Protein AF-A0A6A3J3X8-F1 (afdb_monomer)

Secondary structure (DSSP, 8-state):
------------------TTSS----------TT----TT-SPPPP---SS-EEPPTTPPPPTTEEEEEE-TTT--EEEEE--

Organism: NCBI:txid129364

pLDDT: mean 70.91, std 17.85, range [39.03, 93.56]

Sequence (83 aa):
MALVISANTQEEVNEACDASNGQGCRHLIERDEGQYESYNDFPPEFVPTNDWQDILPNQAVPPVCTYIRVNLATGKKEAKLLQ

Foldseek 3Di:
DDDDDDDDDDDDDPPDPPPPPPDPPPPPPPPPPPDPCPPVNQDEADDAAQDKDFADVNHHDDPQFPDWDQDPVVRTIITHGDD

Mean predicted aligned error: 17.75 Å

Solvent-accessible surface area (backbone atoms only — not comparable to full-atom values): 5938 Å² total; per-residue (Å²): 139,89,84,88,84,82,91,85,80,93,82,88,79,85,88,67,87,74,84,84,70,91,70,71,88,72,80,74,76,80,73,73,95,74,73,82,73,52,94,79,68,62,50,69,72,53,80,68,39,83,55,82,40,79,56,58,83,85,37,51,73,52,86,71,46,71,43,76,49,66,42,84,91,76,70,43,41,29,35,18,36,70,131

Structure (mmCIF, N/CA/C/O backbone):
data_AF-A0A6A3J3X8-F1
#
_entry.id   AF-A0A6A3J3X8-F1
#
loop_
_atom_site.group_PDB
_atom_site.id
_atom_site.type_symbol
_atom_site.label_atom_id
_atom_site.label_alt_id
_atom_site.label_comp_id
_atom_site.label_asym_id
_atom_site.label_entity_id
_atom_site.label_seq_id
_atom_site.pdbx_PDB_ins_code
_atom_site.Cartn_x
_atom_site.Cartn_y
_atom_site.Cartn_z
_atom_site.occupancy
_atom_site.B_iso_or_equiv
_atom_site.auth_seq_id
_atom_site.auth_comp_id
_atom_site.auth_asym_id
_atom_site.auth_atom_id
_atom_site.pdbx_PDB_model_num
ATOM 1 N N . MET A 1 1 ? 47.329 -31.429 41.288 1.00 42.62 1 MET A N 1
ATOM 2 C CA . MET A 1 1 ? 46.192 -32.373 41.267 1.00 42.62 1 MET A CA 1
ATOM 3 C C . MET A 1 1 ? 45.425 -32.081 39.994 1.00 42.62 1 MET A C 1
ATOM 5 O O . MET A 1 1 ? 45.044 -30.936 39.799 1.00 42.62 1 MET A O 1
ATOM 9 N N . ALA A 1 2 ? 45.352 -33.048 39.082 1.00 39.03 2 ALA A N 1
ATOM 10 C CA . ALA A 1 2 ? 44.695 -32.892 37.789 1.00 39.03 2 ALA A CA 1
ATOM 11 C C . ALA A 1 2 ? 43.209 -33.246 37.916 1.00 39.03 2 ALA A C 1
ATOM 13 O O . ALA A 1 2 ? 42.879 -34.228 38.578 1.00 39.03 2 ALA A O 1
ATOM 14 N N . LEU A 1 3 ? 42.341 -32.480 37.258 1.00 50.94 3 LEU A N 1
ATOM 15 C CA . LEU A 1 3 ? 40.972 -32.889 36.964 1.00 50.94 3 LEU A CA 1
ATOM 16 C C . LEU A 1 3 ? 40.808 -32.893 35.448 1.00 50.94 3 LEU A C 1
ATOM 18 O O . LEU A 1 3 ? 40.902 -31.866 34.782 1.00 50.9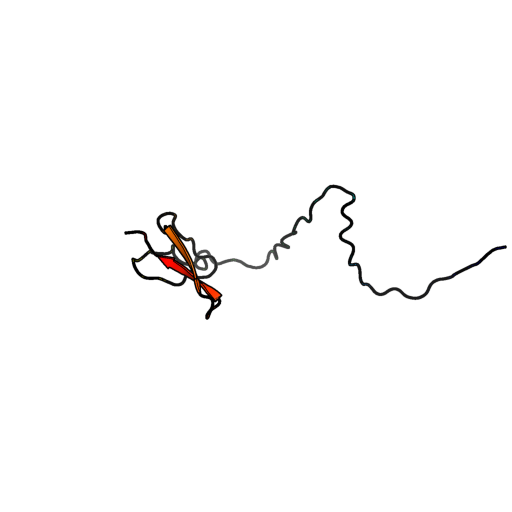4 3 LEU A O 1
ATOM 22 N N . VAL A 1 4 ? 40.644 -34.106 34.938 1.00 47.78 4 VAL A N 1
ATOM 23 C CA . VAL A 1 4 ? 40.321 -34.447 33.559 1.00 47.78 4 VAL A CA 1
ATOM 24 C C . VAL A 1 4 ? 38.803 -34.347 33.443 1.00 47.78 4 VAL A C 1
ATOM 26 O O . VAL A 1 4 ? 38.107 -34.992 34.224 1.00 47.78 4 VAL A O 1
ATOM 29 N N . ILE A 1 5 ? 38.279 -33.572 32.495 1.00 53.56 5 ILE A N 1
ATOM 30 C CA . ILE A 1 5 ? 36.879 -33.708 32.077 1.00 53.56 5 ILE A CA 1
ATOM 31 C C . ILE A 1 5 ? 36.883 -33.865 30.561 1.00 53.56 5 ILE A C 1
ATOM 33 O O . ILE A 1 5 ? 37.163 -32.932 29.812 1.00 53.56 5 ILE A O 1
ATOM 37 N N . SER A 1 6 ? 36.663 -35.108 30.145 1.00 49.62 6 SER A N 1
ATOM 38 C CA . SER A 1 6 ? 36.503 -35.544 28.763 1.00 49.62 6 SER A CA 1
ATOM 39 C C . SER A 1 6 ? 35.051 -35.360 28.308 1.00 49.62 6 SER A C 1
ATOM 41 O O . SER A 1 6 ? 34.126 -35.399 29.116 1.00 49.62 6 SER A O 1
ATOM 43 N N . ALA A 1 7 ? 34.892 -35.139 27.005 1.00 49.88 7 ALA A N 1
ATOM 44 C CA . ALA A 1 7 ? 33.686 -34.710 26.304 1.00 49.88 7 ALA A CA 1
ATOM 45 C C . ALA A 1 7 ? 32.511 -35.710 26.283 1.00 49.88 7 ALA A C 1
ATOM 47 O O . ALA A 1 7 ? 32.729 -36.914 26.183 1.00 49.88 7 ALA A O 1
ATOM 48 N N . ASN A 1 8 ? 31.283 -35.171 26.279 1.00 44.88 8 ASN A N 1
ATOM 49 C CA . ASN A 1 8 ? 30.072 -35.644 25.574 1.00 44.88 8 ASN A CA 1
ATOM 50 C C . ASN A 1 8 ? 28.966 -34.604 25.878 1.00 44.88 8 ASN A C 1
ATOM 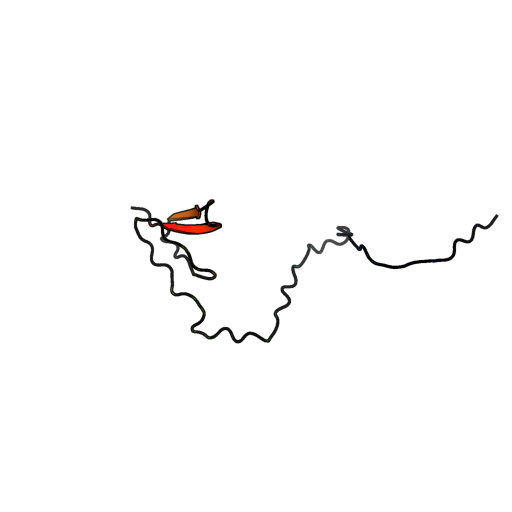52 O O . ASN A 1 8 ? 28.729 -34.331 27.048 1.00 44.88 8 ASN A O 1
ATOM 56 N N . THR A 1 9 ? 28.276 -33.915 24.971 1.00 44.69 9 THR A N 1
ATOM 57 C CA . THR A 1 9 ? 27.753 -34.272 23.647 1.00 44.69 9 THR A CA 1
ATOM 58 C C . THR A 1 9 ? 27.469 -32.946 22.919 1.00 44.69 9 THR A C 1
ATOM 60 O O . THR A 1 9 ?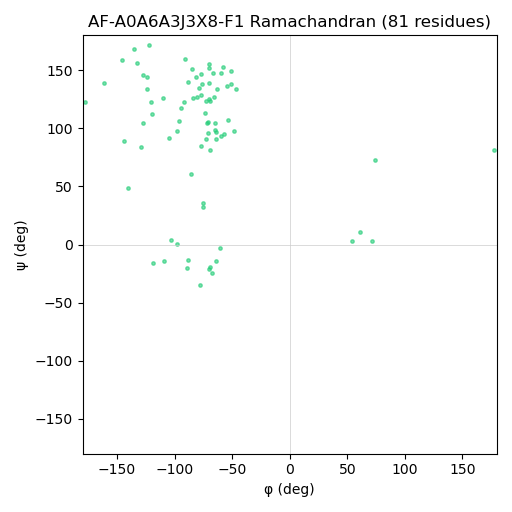 27.003 -31.996 23.548 1.00 44.69 9 THR A O 1
ATOM 63 N N . GLN A 1 10 ? 27.791 -32.854 21.629 1.00 49.03 10 GLN A N 1
ATOM 64 C CA . GLN A 1 10 ? 27.382 -31.743 20.763 1.00 49.03 10 GLN A CA 1
ATOM 65 C C . GLN A 1 10 ? 25.904 -31.902 20.385 1.00 49.03 10 GLN A C 1
ATOM 67 O O . GLN A 1 10 ? 25.511 -33.019 20.084 1.00 49.03 10 GLN A O 1
ATOM 72 N N . GLU A 1 11 ? 25.146 -30.804 20.387 1.00 48.78 11 GLU A N 1
ATOM 73 C CA . GLU A 1 11 ? 24.047 -30.445 19.458 1.00 48.78 11 GLU A CA 1
ATOM 74 C C . GLU A 1 11 ? 23.485 -29.096 19.958 1.00 48.78 11 GLU A C 1
ATOM 76 O O . GLU A 1 11 ? 22.772 -29.016 20.951 1.00 48.78 11 GLU A O 1
ATOM 81 N N . GLU A 1 12 ? 24.156 -28.001 19.596 1.00 51.22 12 GLU A N 1
ATOM 82 C CA . GLU A 1 12 ? 23.690 -27.041 18.577 1.00 51.22 12 GLU A CA 1
ATOM 83 C C . GLU A 1 12 ? 22.532 -26.149 19.062 1.00 51.22 12 GLU A C 1
ATOM 85 O O . GLU A 1 12 ? 21.389 -26.258 18.638 1.00 51.22 12 GLU A O 1
ATOM 90 N N . VAL A 1 13 ? 22.869 -25.204 19.944 1.00 49.22 13 VAL A N 1
ATOM 91 C CA . VAL A 1 13 ? 22.160 -23.922 20.056 1.00 49.22 13 VAL A CA 1
ATOM 92 C C . VAL A 1 13 ? 23.236 -22.844 20.015 1.00 49.22 13 VAL A C 1
ATOM 94 O O . VAL A 1 13 ? 23.772 -22.420 21.036 1.00 49.22 13 VAL A O 1
ATOM 97 N N . ASN A 1 14 ? 23.649 -22.467 18.810 1.00 47.53 14 ASN A N 1
ATOM 98 C CA . ASN A 1 14 ? 24.567 -21.356 18.574 1.00 47.53 14 ASN A CA 1
ATOM 99 C C . ASN A 1 14 ? 23.785 -20.036 18.483 1.00 47.53 14 ASN A C 1
ATOM 101 O O . ASN A 1 14 ? 23.848 -19.313 17.494 1.00 47.53 14 ASN A O 1
ATOM 105 N N . GLU A 1 15 ? 23.092 -19.683 19.567 1.00 57.59 15 GLU A N 1
ATOM 106 C CA . GLU A 1 15 ? 22.738 -18.291 19.844 1.00 57.59 15 GLU A CA 1
ATOM 107 C C . GLU A 1 15 ? 23.980 -17.567 20.375 1.00 57.59 15 GLU A C 1
ATOM 109 O O . GLU A 1 15 ? 24.211 -17.461 21.578 1.00 57.59 15 GLU A O 1
ATOM 114 N N . ALA A 1 16 ? 24.813 -17.078 19.462 1.00 50.81 16 ALA A N 1
ATOM 115 C CA . ALA A 1 16 ? 25.875 -16.140 19.795 1.00 50.81 16 ALA A CA 1
ATOM 116 C C . ALA A 1 16 ? 26.044 -15.143 18.648 1.00 50.81 16 ALA A C 1
ATOM 118 O O . ALA A 1 16 ? 26.837 -15.336 17.728 1.00 50.81 16 ALA A O 1
ATOM 119 N N . CYS A 1 17 ? 25.289 -14.046 18.706 1.00 55.12 17 CYS A N 1
ATOM 120 C CA . CYS A 1 17 ? 25.656 -12.826 18.002 1.00 55.12 17 CYS A CA 1
ATOM 121 C C . CYS A 1 17 ? 26.900 -12.235 18.686 1.00 55.12 17 CYS A C 1
ATOM 123 O O . CYS A 1 17 ? 26.817 -11.357 19.543 1.00 55.12 17 CYS A O 1
ATOM 125 N N . ASP A 1 18 ? 28.071 -12.768 18.343 1.00 52.84 18 ASP A N 1
ATOM 126 C CA . ASP A 1 18 ? 29.346 -12.303 18.878 1.00 52.84 18 ASP A CA 1
ATOM 127 C C . ASP A 1 18 ? 29.691 -10.937 18.256 1.00 52.84 18 ASP A C 1
ATOM 129 O O . ASP A 1 18 ? 30.271 -10.820 17.176 1.00 52.84 18 ASP A O 1
ATOM 133 N N . ALA A 1 19 ? 29.255 -9.866 18.920 1.00 58.28 19 ALA A N 1
ATOM 134 C CA . ALA A 1 19 ? 29.429 -8.478 18.496 1.00 58.28 19 ALA A CA 1
ATOM 135 C C . ALA A 1 19 ? 30.865 -7.951 18.716 1.00 58.28 19 ALA A C 1
ATOM 137 O O . ALA A 1 19 ? 31.055 -6.768 18.998 1.00 58.28 19 ALA A O 1
ATOM 138 N N . SER A 1 20 ? 31.884 -8.806 18.599 1.00 60.31 20 SER A N 1
ATOM 139 C CA . SER A 1 20 ? 33.274 -8.458 18.925 1.0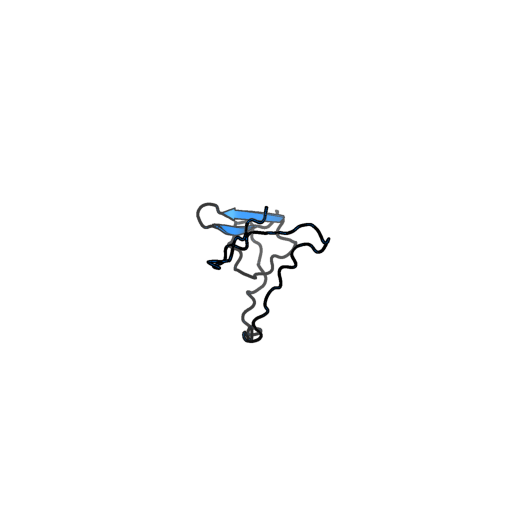0 60.31 20 SER A CA 1
ATOM 140 C C . SER A 1 20 ? 34.169 -8.200 17.708 1.00 60.31 20 SER A C 1
ATOM 142 O O . SER A 1 20 ? 35.357 -7.929 17.861 1.00 60.31 20 SER A O 1
ATOM 144 N N . ASN A 1 21 ? 33.634 -8.219 16.481 1.00 55.97 21 ASN A N 1
ATOM 145 C CA . ASN A 1 21 ? 34.451 -7.907 15.305 1.00 55.97 21 ASN A CA 1
ATOM 146 C C . ASN A 1 21 ? 33.738 -7.072 14.238 1.00 55.97 21 ASN A C 1
ATOM 148 O O . ASN A 1 21 ? 33.767 -7.438 13.072 1.00 55.97 21 ASN A O 1
ATOM 152 N N . GLY A 1 22 ? 33.083 -5.969 14.629 1.00 56.69 22 GLY A N 1
ATOM 153 C CA . GLY A 1 22 ? 32.766 -4.808 13.768 1.00 56.69 22 GLY A CA 1
ATOM 154 C C . GLY A 1 22 ? 32.014 -5.038 12.443 1.00 56.69 22 GLY A C 1
ATOM 155 O O . GLY A 1 22 ? 31.783 -4.089 11.698 1.00 56.69 22 GLY A O 1
ATOM 156 N N . GLN A 1 23 ? 31.620 -6.264 12.126 1.00 59.38 23 GLN A N 1
ATOM 157 C CA . GLN A 1 23 ? 30.916 -6.649 10.920 1.00 59.38 23 GLN A CA 1
ATOM 158 C C . GLN A 1 23 ? 29.479 -6.891 11.348 1.00 59.38 23 GLN A C 1
ATOM 160 O O . GLN A 1 23 ? 29.123 -7.965 11.822 1.00 59.38 23 GLN A O 1
ATOM 165 N N . GLY A 1 24 ? 28.668 -5.834 11.256 1.00 57.94 24 GLY A N 1
ATOM 166 C CA . GLY A 1 24 ? 27.230 -5.936 11.475 1.00 57.94 24 GLY A CA 1
ATOM 167 C C . GLY A 1 24 ? 26.644 -7.067 10.633 1.00 57.94 24 GLY A C 1
ATOM 168 O O . GLY A 1 24 ? 27.165 -7.360 9.555 1.00 57.94 24 GLY A O 1
ATOM 169 N N . CYS A 1 25 ? 25.584 -7.701 11.138 1.00 63.16 25 CYS A N 1
ATOM 170 C CA . CYS A 1 25 ? 24.883 -8.792 10.473 1.00 63.16 25 CYS A CA 1
ATOM 171 C C . CYS A 1 25 ? 24.576 -8.409 9.018 1.00 63.16 25 CYS A C 1
ATOM 173 O O . CYS A 1 25 ? 23.611 -7.695 8.736 1.00 63.16 25 CYS A O 1
ATOM 175 N N . ARG A 1 26 ? 25.413 -8.860 8.078 1.00 63.41 26 ARG A N 1
ATOM 176 C CA . ARG A 1 26 ? 25.078 -8.815 6.661 1.00 63.41 26 ARG A CA 1
ATOM 177 C C . ARG A 1 26 ? 24.017 -9.880 6.501 1.00 63.41 26 ARG A C 1
ATOM 179 O O . ARG A 1 26 ? 24.329 -11.064 6.543 1.00 63.41 26 ARG A O 1
ATOM 186 N N . HIS A 1 27 ? 22.769 -9.450 6.370 1.00 56.38 27 HIS A N 1
ATOM 187 C CA . HIS A 1 27 ? 21.719 -10.300 5.841 1.00 56.38 27 HIS A CA 1
ATOM 188 C C . HIS A 1 27 ? 22.178 -1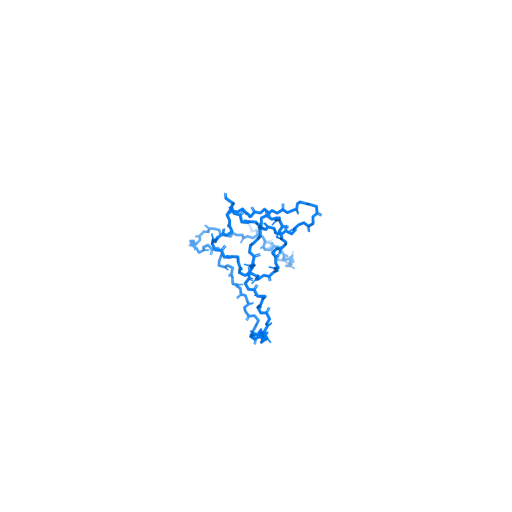0.683 4.429 1.00 56.38 27 HIS A C 1
ATOM 190 O O . HIS A 1 27 ? 22.052 -9.898 3.487 1.00 56.38 27 HIS A O 1
ATOM 196 N N . LEU A 1 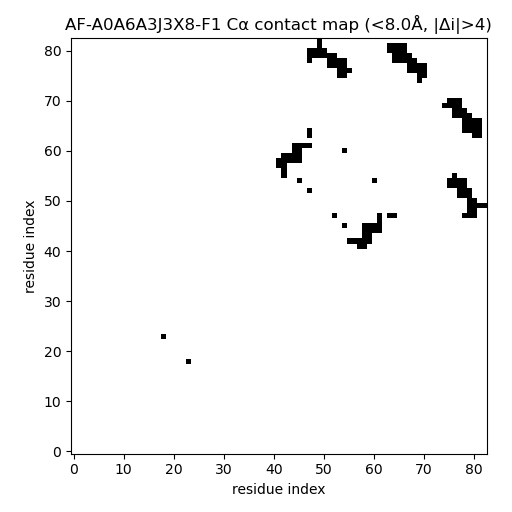28 ? 22.856 -11.825 4.309 1.00 51.88 28 LEU A N 1
ATOM 197 C CA . LEU A 1 28 ? 23.090 -12.458 3.028 1.00 51.88 28 LEU A CA 1
ATOM 198 C C . LEU A 1 28 ? 21.694 -12.841 2.557 1.00 51.88 28 LEU A C 1
ATOM 200 O O . LEU A 1 28 ? 21.113 -13.805 3.039 1.00 51.88 28 LEU A O 1
ATOM 204 N N . ILE A 1 29 ? 21.114 -12.016 1.687 1.00 61.38 29 ILE A N 1
ATOM 205 C CA . ILE A 1 29 ? 20.011 -12.474 0.857 1.00 61.38 29 ILE A CA 1
ATOM 206 C C . ILE A 1 29 ? 20.655 -13.559 -0.002 1.00 61.38 29 ILE A C 1
ATOM 208 O O . ILE A 1 29 ? 21.367 -13.240 -0.956 1.00 61.38 29 ILE A O 1
ATOM 212 N N . GLU A 1 30 ? 20.504 -14.820 0.401 1.00 56.97 30 GLU A N 1
ATOM 213 C CA . GLU A 1 30 ? 20.745 -15.964 -0.469 1.00 56.97 30 GLU A CA 1
ATOM 214 C C . GLU A 1 30 ? 19.819 -15.764 -1.669 1.00 56.97 30 GLU A C 1
ATOM 216 O O . GLU A 1 30 ? 18.615 -16.004 -1.616 1.00 56.97 30 GLU A O 1
ATOM 221 N N . ARG A 1 31 ? 20.363 -15.165 -2.732 1.00 56.22 31 ARG A N 1
ATOM 222 C CA . ARG A 1 31 ? 19.693 -15.092 -4.021 1.00 56.22 31 ARG A CA 1
ATOM 223 C C . ARG A 1 31 ? 19.715 -16.504 -4.569 1.00 56.22 31 ARG A C 1
ATOM 225 O O . ARG A 1 31 ? 20.713 -16.920 -5.144 1.00 56.22 31 ARG A O 1
ATOM 232 N N . ASP A 1 32 ? 18.625 -17.222 -4.343 1.00 57.12 32 ASP A N 1
ATOM 233 C CA . ASP A 1 32 ? 18.285 -18.404 -5.116 1.00 57.12 32 ASP A CA 1
ATOM 234 C C . ASP A 1 32 ? 18.300 -17.994 -6.600 1.00 57.12 32 ASP A C 1
ATOM 236 O O . ASP A 1 32 ? 17.476 -17.200 -7.061 1.00 57.12 32 ASP A O 1
ATOM 240 N N . GLU A 1 33 ? 19.325 -18.433 -7.332 1.00 59.19 33 GLU A N 1
ATOM 241 C CA . GLU A 1 33 ? 19.556 -18.119 -8.749 1.00 59.19 33 GLU A CA 1
ATOM 242 C C . GLU A 1 33 ? 18.598 -18.906 -9.671 1.00 59.19 33 GLU A C 1
ATOM 244 O O . GLU A 1 33 ? 18.978 -19.335 -10.761 1.00 59.19 33 GLU A O 1
ATOM 249 N N . GLY A 1 34 ? 17.356 -19.130 -9.228 1.00 51.25 34 GLY A N 1
ATOM 250 C CA . GLY A 1 34 ? 16.373 -19.982 -9.895 1.00 51.25 34 GLY A CA 1
ATOM 251 C C . GLY A 1 34 ? 15.082 -19.298 -10.350 1.00 51.25 34 GLY A C 1
ATOM 252 O O . GLY A 1 34 ? 14.378 -19.862 -11.190 1.00 51.25 34 GLY A O 1
ATOM 253 N N . GLN A 1 35 ? 14.748 -18.095 -9.872 1.00 49.19 35 GLN A N 1
ATOM 254 C CA . GLN A 1 35 ? 13.475 -17.461 -10.232 1.00 49.19 35 GLN A CA 1
ATOM 255 C C . GLN A 1 35 ? 13.661 -16.449 -11.365 1.00 49.19 35 GLN A C 1
ATOM 257 O O . GLN A 1 35 ? 14.060 -15.302 -11.158 1.00 49.19 35 GLN A O 1
ATOM 262 N N . TYR A 1 36 ? 13.366 -16.882 -12.594 1.00 49.53 36 TYR A N 1
ATOM 263 C CA . TYR A 1 36 ? 13.081 -15.957 -13.685 1.00 49.53 36 TYR A CA 1
ATOM 264 C C . TYR A 1 36 ? 11.797 -15.198 -13.303 1.00 49.53 36 TYR A C 1
ATOM 266 O O . TYR A 1 36 ? 10.681 -15.650 -13.531 1.00 49.53 36 TYR A O 1
ATOM 274 N N . GLU A 1 37 ? 11.930 -14.056 -12.638 1.00 58.22 37 GLU A N 1
ATOM 275 C CA . GLU A 1 37 ? 10.806 -13.136 -12.481 1.00 58.22 37 GLU A CA 1
ATOM 276 C C . GLU A 1 37 ? 10.478 -12.660 -13.900 1.00 58.22 37 GLU A C 1
ATOM 278 O O . GLU A 1 37 ? 11.250 -11.932 -14.535 1.00 58.22 37 GLU A O 1
ATOM 283 N N . SER A 1 38 ? 9.386 -13.183 -14.461 1.00 63.97 38 SER A N 1
ATOM 284 C CA . SER A 1 38 ? 8.848 -12.744 -15.743 1.00 63.97 38 SER A CA 1
ATOM 285 C C . SER A 1 38 ? 8.806 -11.216 -15.730 1.00 63.97 38 SER A C 1
ATOM 287 O O . SER A 1 38 ? 8.331 -10.623 -14.771 1.00 63.97 38 SER A O 1
ATOM 289 N N . TYR A 1 39 ? 9.255 -10.534 -16.785 1.00 56.50 39 TYR A N 1
ATOM 290 C CA . TYR A 1 39 ? 9.139 -9.065 -16.872 1.00 56.50 39 TYR A CA 1
ATOM 291 C C . TYR A 1 39 ? 7.667 -8.574 -16.824 1.00 56.50 39 TYR A C 1
ATOM 293 O O . TYR A 1 39 ? 7.420 -7.372 -16.822 1.00 56.50 39 TYR A O 1
ATOM 301 N N . ASN A 1 40 ? 6.700 -9.505 -16.782 1.00 58.38 40 ASN A N 1
ATOM 302 C CA . ASN A 1 40 ? 5.274 -9.285 -16.536 1.00 58.38 40 ASN A CA 1
ATOM 303 C C . ASN A 1 40 ? 4.833 -9.531 -15.073 1.00 58.38 40 ASN A C 1
ATOM 305 O O . ASN A 1 40 ? 3.645 -9.408 -14.796 1.00 58.38 40 ASN A O 1
ATOM 309 N N . ASP A 1 41 ? 5.732 -9.911 -14.160 1.00 66.81 41 ASP A N 1
ATOM 310 C CA . ASP A 1 41 ? 5.408 -10.231 -12.756 1.00 66.81 41 ASP A CA 1
ATOM 311 C C . ASP A 1 41 ? 5.445 -8.996 -11.842 1.00 66.81 41 ASP A C 1
ATOM 313 O O . ASP A 1 41 ? 4.921 -9.004 -10.729 1.00 66.81 41 ASP A O 1
ATOM 317 N N . PHE A 1 42 ? 6.013 -7.884 -12.322 1.00 68.06 42 PHE A N 1
ATOM 318 C CA . PHE A 1 42 ? 5.948 -6.623 -11.595 1.00 68.06 42 PHE A CA 1
ATOM 319 C C . PHE A 1 42 ? 4.527 -6.058 -11.676 1.00 68.06 42 PHE A C 1
ATOM 321 O O . PHE A 1 42 ? 4.023 -5.836 -12.784 1.00 68.06 42 PHE A O 1
ATOM 328 N N . PRO A 1 43 ? 3.874 -5.786 -10.529 1.00 80.50 43 PRO A N 1
ATOM 329 C CA . PRO A 1 43 ? 2.567 -5.164 -10.548 1.00 80.50 43 PRO A CA 1
ATOM 330 C C . PRO A 1 43 ? 2.654 -3.801 -11.242 1.00 80.50 43 PRO A C 1
ATOM 332 O O . PRO A 1 43 ? 3.675 -3.112 -11.123 1.00 80.50 43 PRO A O 1
ATOM 335 N N . PRO A 1 44 ? 1.583 -3.380 -11.934 1.00 85.06 44 PRO A N 1
ATOM 336 C CA . PRO A 1 44 ? 1.535 -2.059 -12.539 1.00 85.06 44 PRO A CA 1
ATOM 337 C C . PRO A 1 44 ? 1.735 -0.982 -11.473 1.00 85.06 44 PRO A C 1
ATOM 339 O O . PRO A 1 44 ? 1.387 -1.175 -10.306 1.00 85.06 44 PRO A O 1
ATOM 342 N N . GLU A 1 45 ? 2.258 0.171 -11.879 1.00 86.00 45 GLU A N 1
ATOM 343 C CA . GLU A 1 45 ? 2.404 1.319 -10.985 1.00 86.00 45 GLU A CA 1
ATOM 344 C C . GLU A 1 45 ? 1.079 1.634 -10.275 1.00 86.00 45 GLU A C 1
ATOM 346 O O . GLU A 1 45 ? -0.007 1.550 -10.857 1.00 86.00 45 GLU A O 1
ATOM 351 N N . PHE A 1 46 ? 1.160 1.950 -8.985 1.00 88.62 46 PHE A N 1
ATOM 352 C CA . PHE A 1 46 ? -0.015 2.281 -8.194 1.00 88.62 46 PHE A CA 1
ATOM 353 C C . PHE A 1 46 ? -0.649 3.585 -8.687 1.00 88.62 46 PHE A C 1
ATOM 355 O O . PHE A 1 46 ? 0.022 4.612 -8.756 1.00 88.62 46 PHE A O 1
ATOM 362 N N . VAL A 1 47 ? -1.951 3.564 -8.989 1.00 89.69 47 VAL A N 1
ATOM 363 C CA . VAL A 1 47 ? -2.709 4.749 -9.417 1.00 89.69 47 VAL A CA 1
ATOM 364 C C . VAL A 1 47 ? -3.423 5.348 -8.200 1.00 89.69 47 VAL A C 1
ATOM 366 O O . VAL A 1 47 ? -4.410 4.774 -7.734 1.00 89.69 47 VAL A O 1
ATOM 369 N N . PRO A 1 48 ? -2.966 6.494 -7.665 1.00 85.62 48 PRO A N 1
ATOM 370 C CA . PRO A 1 48 ? -3.554 7.082 -6.470 1.00 85.62 48 PRO A CA 1
ATOM 371 C C . PRO A 1 48 ? -4.952 7.645 -6.740 1.00 85.62 48 PRO A C 1
ATOM 373 O O . PRO A 1 48 ? -5.180 8.332 -7.734 1.00 85.62 48 PRO A O 1
ATOM 376 N N . THR A 1 49 ? -5.871 7.431 -5.800 1.00 89.50 49 THR A N 1
ATOM 377 C CA . THR A 1 49 ? -7.214 8.039 -5.786 1.00 89.50 49 THR A CA 1
ATOM 378 C C . THR A 1 49 ? -7.439 8.826 -4.502 1.00 89.50 49 THR A C 1
ATOM 380 O O . THR A 1 49 ? -6.649 8.732 -3.567 1.00 89.50 49 THR A O 1
ATOM 383 N N . ASN A 1 50 ? -8.545 9.569 -4.426 1.00 90.12 50 ASN A N 1
ATOM 384 C CA . ASN A 1 50 ? -8.949 10.264 -3.197 1.00 90.12 50 ASN A CA 1
ATOM 385 C C . ASN A 1 50 ? -9.355 9.290 -2.072 1.00 90.12 50 ASN A C 1
ATOM 387 O O . ASN A 1 50 ? -9.245 9.623 -0.891 1.00 90.12 50 ASN A O 1
ATOM 391 N N . ASP A 1 51 ? -9.782 8.081 -2.439 1.00 90.94 51 ASP A N 1
ATOM 392 C CA . ASP A 1 51 ? -10.103 6.994 -1.517 1.00 90.94 51 ASP A CA 1
ATOM 393 C C . ASP A 1 51 ? -8.893 6.096 -1.235 1.00 90.94 51 ASP A C 1
ATOM 395 O O . ASP A 1 51 ? -7.933 6.056 -2.007 1.00 90.94 51 ASP A O 1
ATOM 399 N N . TRP A 1 52 ? -8.954 5.367 -0.118 1.00 92.25 52 TRP A N 1
ATOM 400 C CA . TRP A 1 52 ? -7.943 4.381 0.262 1.00 92.25 52 TRP A CA 1
ATOM 401 C C . TRP A 1 52 ? -7.998 3.163 -0.661 1.00 92.25 52 TRP A C 1
ATOM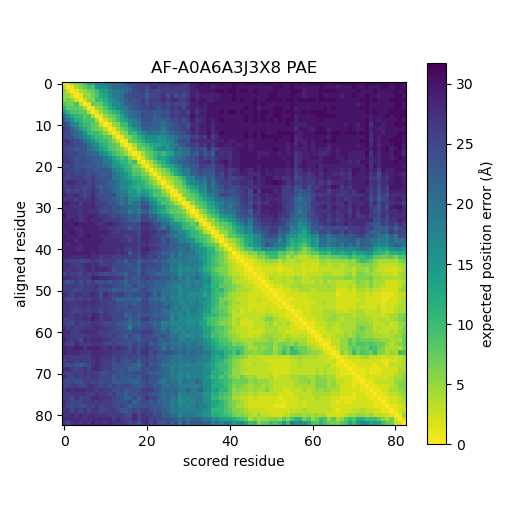 403 O O . TRP A 1 52 ? -9.044 2.526 -0.777 1.00 92.25 52 TRP A O 1
ATOM 413 N N . GLN A 1 53 ? -6.862 2.821 -1.265 1.00 92.50 53 GLN A N 1
ATOM 414 C CA . GLN A 1 53 ? -6.705 1.628 -2.095 1.00 92.50 53 GLN A CA 1
ATOM 415 C C . GLN A 1 53 ? -5.572 0.745 -1.584 1.00 92.50 53 GLN A C 1
ATOM 417 O O . GLN A 1 53 ? -4.541 1.256 -1.146 1.00 92.50 53 GLN A O 1
ATOM 422 N N . ASP A 1 54 ? -5.757 -0.568 -1.700 1.00 93.56 54 ASP A N 1
ATOM 423 C CA . ASP A 1 54 ? -4.744 -1.574 -1.384 1.00 93.56 54 ASP A CA 1
ATOM 424 C C . ASP A 1 54 ? -3.519 -1.432 -2.307 1.00 93.56 54 ASP A C 1
ATOM 426 O O . ASP A 1 54 ? -3.645 -1.336 -3.527 1.00 93.56 54 AS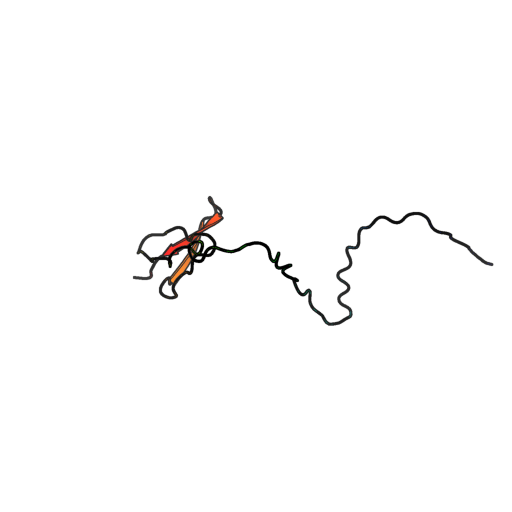P A O 1
ATOM 430 N N . ILE A 1 55 ? -2.326 -1.481 -1.719 1.00 91.25 55 ILE A N 1
ATOM 431 C CA . ILE A 1 55 ? -1.049 -1.583 -2.426 1.00 91.25 55 ILE A CA 1
ATOM 432 C C . ILE A 1 55 ? -0.702 -3.069 -2.552 1.00 91.25 55 ILE A C 1
ATOM 434 O O . ILE A 1 55 ? -0.592 -3.776 -1.544 1.00 91.25 55 ILE A O 1
ATOM 438 N N . LEU A 1 56 ? -0.508 -3.544 -3.781 1.00 89.06 56 LEU A N 1
ATOM 439 C CA . LEU A 1 56 ? -0.108 -4.923 -4.047 1.00 89.06 56 LEU A CA 1
ATOM 440 C C . LEU A 1 56 ? 1.347 -5.180 -3.602 1.00 89.06 56 LEU A C 1
ATOM 442 O O . LEU A 1 56 ? 2.164 -4.254 -3.537 1.00 89.06 56 LEU A O 1
ATOM 446 N N . PRO A 1 57 ? 1.711 -6.437 -3.293 1.00 85.81 57 PRO A N 1
ATOM 447 C CA . PRO A 1 57 ? 3.100 -6.805 -3.026 1.00 85.81 57 PRO A CA 1
ATOM 448 C C . PRO A 1 57 ? 4.004 -6.390 -4.188 1.00 85.81 57 PRO A C 1
ATOM 450 O O . PRO A 1 57 ? 3.637 -6.584 -5.339 1.00 85.81 57 PRO A O 1
ATOM 453 N N . ASN A 1 58 ? 5.172 -5.819 -3.890 1.00 86.00 58 ASN A N 1
ATOM 454 C CA . ASN A 1 58 ? 6.140 -5.329 -4.885 1.00 86.00 58 ASN A CA 1
ATOM 455 C C . ASN A 1 58 ? 5.625 -4.214 -5.814 1.00 86.00 58 ASN A C 1
ATOM 457 O O . ASN A 1 58 ? 6.305 -3.852 -6.772 1.00 86.00 58 ASN A O 1
ATOM 461 N N . GLN A 1 59 ? 4.459 -3.628 -5.527 1.00 88.81 59 GLN A N 1
ATOM 462 C CA . GLN A 1 59 ? 3.925 -2.532 -6.322 1.00 88.81 59 GLN A CA 1
ATOM 463 C C . GLN A 1 59 ? 4.643 -1.227 -5.990 1.00 88.81 59 GLN A C 1
ATOM 465 O O . GLN A 1 59 ? 4.743 -0.826 -4.827 1.00 88.81 59 GLN A O 1
ATOM 470 N N . ALA A 1 60 ? 5.118 -0.540 -7.027 1.00 86.62 60 ALA A N 1
ATOM 471 C CA . ALA A 1 60 ? 5.699 0.782 -6.878 1.00 86.62 60 ALA A CA 1
ATOM 472 C C . ALA A 1 60 ? 4.606 1.798 -6.514 1.00 86.62 60 ALA A C 1
ATOM 474 O O . ALA A 1 60 ? 3.620 1.954 -7.238 1.00 86.62 60 ALA A O 1
ATOM 475 N N . VAL A 1 61 ? 4.795 2.492 -5.390 1.00 86.94 61 VAL A N 1
ATOM 476 C CA . VAL A 1 61 ? 3.929 3.594 -4.960 1.00 86.94 61 VAL A CA 1
ATOM 477 C C . VAL A 1 61 ? 4.547 4.901 -5.453 1.00 86.94 61 VAL A C 1
ATOM 479 O O . VAL A 1 61 ? 5.667 5.222 -5.04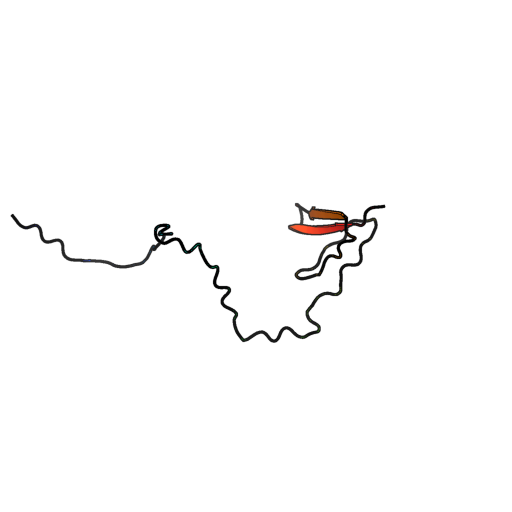0 1.00 86.94 61 VAL A O 1
ATOM 482 N N . PRO A 1 62 ? 3.865 5.667 -6.320 1.00 85.31 62 PRO A N 1
ATOM 483 C CA . PRO A 1 62 ? 4.420 6.902 -6.839 1.00 85.31 62 PRO A CA 1
ATOM 484 C C . PRO A 1 62 ? 4.493 7.968 -5.735 1.00 85.31 62 PRO A C 1
ATOM 486 O O . PRO A 1 62 ? 3.652 7.986 -4.828 1.00 85.31 62 PRO A O 1
ATOM 489 N N . PRO A 1 63 ? 5.442 8.917 -5.827 1.00 82.94 63 PRO A N 1
ATOM 490 C CA . PRO A 1 63 ? 5.679 9.935 -4.798 1.00 82.94 63 PRO A CA 1
ATOM 491 C C . PRO A 1 63 ? 4.503 10.903 -4.601 1.00 82.94 63 PRO A C 1
ATOM 493 O O . PRO A 1 63 ? 4.453 11.618 -3.605 1.00 82.94 63 PRO A O 1
ATOM 496 N N . VAL A 1 64 ? 3.546 10.925 -5.532 1.00 80.81 64 VAL A N 1
ATOM 497 C CA . VAL A 1 64 ? 2.306 11.702 -5.405 1.00 80.81 64 VAL A CA 1
ATOM 498 C C . VAL A 1 64 ? 1.363 11.140 -4.329 1.00 80.81 64 VAL A C 1
ATOM 500 O O . VAL A 1 64 ? 0.512 11.870 -3.830 1.00 80.81 64 VAL A O 1
ATOM 503 N N . CYS A 1 65 ? 1.512 9.873 -3.920 1.00 78.06 65 CYS A N 1
ATOM 504 C CA . CYS A 1 65 ? 0.770 9.319 -2.786 1.00 78.06 65 CYS A CA 1
ATOM 505 C C . CYS A 1 65 ? 1.285 9.926 -1.481 1.00 78.06 65 CYS A C 1
ATOM 507 O O . CYS A 1 65 ? 2.349 9.554 -0.992 1.00 78.06 65 CYS A O 1
ATOM 509 N N . THR A 1 66 ? 0.530 10.843 -0.884 1.00 78.50 66 THR A N 1
ATOM 510 C CA . THR A 1 66 ? 0.973 11.538 0.336 1.00 78.50 66 THR A CA 1
ATOM 511 C C . THR A 1 66 ? 0.582 10.807 1.618 1.00 78.50 66 THR A C 1
ATOM 513 O O . THR A 1 66 ? 1.197 11.020 2.660 1.00 78.50 66 THR A O 1
ATOM 516 N N . TYR A 1 67 ? -0.412 9.917 1.559 1.00 89.75 67 TYR A N 1
ATOM 517 C CA . TYR A 1 67 ? -0.830 9.126 2.711 1.00 89.75 67 TYR A CA 1
ATOM 518 C C . TYR A 1 67 ? -0.680 7.640 2.428 1.00 89.75 67 TYR A C 1
ATOM 520 O O . TYR A 1 67 ? -1.301 7.114 1.507 1.00 89.75 67 TYR A O 1
ATOM 528 N N . ILE A 1 68 ? 0.098 6.970 3.275 1.00 90.81 68 ILE A N 1
ATOM 529 C CA . ILE A 1 68 ? 0.244 5.516 3.302 1.00 90.81 68 ILE A CA 1
ATOM 530 C C . ILE A 1 68 ? -0.108 5.053 4.713 1.00 90.81 68 ILE A C 1
ATOM 532 O O . ILE A 1 68 ? 0.355 5.636 5.695 1.00 90.81 68 ILE A O 1
ATOM 536 N N . ARG A 1 69 ? -0.928 4.010 4.826 1.00 92.12 69 ARG A N 1
ATOM 537 C CA . ARG A 1 69 ? -1.253 3.371 6.106 1.00 92.12 69 ARG A CA 1
ATOM 538 C C . ARG A 1 69 ? -1.202 1.857 5.989 1.00 92.12 69 ARG A C 1
ATOM 540 O O . ARG A 1 69 ? -1.166 1.308 4.893 1.00 92.12 69 ARG A O 1
ATOM 547 N N . VAL A 1 70 ? -1.245 1.190 7.135 1.00 92.88 70 VAL A N 1
ATOM 548 C CA . VAL A 1 70 ? -1.510 -0.247 7.217 1.00 92.88 70 VAL A CA 1
ATOM 549 C C . VAL A 1 70 ? -2.890 -0.431 7.825 1.00 92.88 70 VAL A C 1
ATOM 551 O O . VAL A 1 70 ? -3.179 0.103 8.897 1.00 92.88 70 VAL A O 1
ATOM 554 N N . ASN A 1 71 ? -3.747 -1.172 7.139 1.00 92.00 71 ASN A N 1
ATOM 555 C CA . ASN A 1 71 ? -5.025 -1.594 7.675 1.00 92.00 71 ASN A CA 1
ATOM 556 C C . ASN A 1 71 ? -4.784 -2.700 8.706 1.00 92.00 71 ASN A C 1
ATOM 558 O O . ASN A 1 71 ? -4.339 -3.790 8.364 1.00 92.00 71 ASN A O 1
ATOM 562 N N . LEU A 1 72 ? -5.063 -2.424 9.979 1.00 93.50 72 LEU A N 1
ATOM 563 C CA . LEU A 1 72 ? -4.765 -3.358 11.070 1.00 93.50 72 LEU A CA 1
ATOM 564 C C . LEU A 1 72 ? -5.657 -4.606 11.068 1.00 93.50 72 LEU A C 1
ATOM 566 O O . LEU A 1 72 ? -5.276 -5.614 11.652 1.00 93.50 72 LEU A O 1
ATOM 570 N N . ALA A 1 73 ? -6.824 -4.555 10.421 1.00 93.44 73 ALA A N 1
ATOM 571 C CA . ALA A 1 73 ? -7.709 -5.711 10.324 1.00 93.44 73 ALA A CA 1
ATOM 572 C C . ALA A 1 73 ? -7.223 -6.719 9.272 1.00 93.44 73 ALA A C 1
ATOM 574 O O . ALA A 1 73 ? -7.387 -7.922 9.452 1.00 93.44 73 ALA A O 1
ATOM 575 N N . THR A 1 74 ? -6.631 -6.234 8.175 1.00 91.00 74 THR A N 1
ATOM 576 C CA . THR A 1 74 ? -6.211 -7.072 7.037 1.00 91.00 74 THR A CA 1
ATOM 577 C C . THR A 1 74 ? -4.695 -7.222 6.913 1.00 91.00 74 THR A C 1
ATOM 579 O O . THR A 1 74 ? -4.227 -8.070 6.160 1.00 91.00 74 THR A O 1
ATOM 582 N N . GLY A 1 75 ? -3.918 -6.389 7.609 1.00 91.62 75 GLY A N 1
ATOM 583 C CA . GLY A 1 75 ? -2.464 -6.284 7.467 1.00 91.62 75 GLY A CA 1
ATOM 584 C C . GLY A 1 75 ? -2.006 -5.637 6.154 1.00 91.62 75 GLY A C 1
ATOM 585 O O . GLY A 1 75 ? -0.804 -5.549 5.905 1.00 91.62 75 GLY A O 1
ATOM 586 N N . LYS A 1 76 ? -2.932 -5.186 5.299 1.00 91.94 76 LYS A N 1
ATOM 587 C CA . LYS A 1 76 ? -2.601 -4.650 3.976 1.00 91.94 76 LYS A CA 1
ATOM 588 C C . LYS A 1 76 ? -2.141 -3.200 4.049 1.00 91.94 76 LYS A C 1
ATOM 590 O O . LYS A 1 76 ? -2.644 -2.412 4.849 1.00 91.94 76 LYS A O 1
ATOM 595 N N . LYS A 1 77 ? -1.188 -2.845 3.186 1.00 92.12 77 LYS A N 1
ATOM 596 C CA . LYS A 1 77 ? -0.789 -1.452 2.972 1.00 92.12 77 LYS A CA 1
ATOM 597 C C . LYS A 1 77 ? -1.821 -0.790 2.072 1.00 92.12 77 LYS A C 1
ATOM 599 O O . LYS A 1 77 ? -2.199 -1.370 1.063 1.00 92.12 77 LYS A O 1
ATOM 604 N N . GLU A 1 78 ? -2.242 0.411 2.426 1.00 92.94 78 GLU A N 1
ATOM 605 C CA . GLU A 1 78 ? -3.187 1.205 1.649 1.00 92.94 78 GLU A CA 1
ATOM 606 C C . GLU A 1 78 ? -2.605 2.598 1.403 1.00 92.94 78 GLU A C 1
ATOM 608 O O . GLU A 1 78 ? -1.920 3.146 2.273 1.00 92.94 78 GLU A O 1
ATOM 613 N N . ALA A 1 79 ? -2.902 3.194 0.250 1.00 92.88 79 ALA A N 1
ATOM 614 C CA . ALA A 1 79 ? -2.512 4.562 -0.071 1.00 92.88 79 ALA A CA 1
ATOM 615 C C . ALA A 1 79 ? -3.667 5.388 -0.642 1.00 92.88 79 ALA A C 1
ATOM 617 O O . ALA A 1 79 ? -4.634 4.848 -1.180 1.00 92.88 79 ALA A O 1
ATOM 618 N N . LYS A 1 80 ? -3.549 6.712 -0.504 1.00 91.19 80 LYS A N 1
ATOM 619 C CA . LYS A 1 80 ? -4.445 7.701 -1.118 1.00 91.19 80 LYS A CA 1
ATOM 620 C C . LYS A 1 80 ? -3.695 8.976 -1.521 1.00 91.19 80 LYS A C 1
ATOM 622 O O . LYS A 1 80 ? -2.628 9.291 -0.981 1.00 91.19 80 LYS A O 1
ATOM 627 N N . LEU A 1 81 ? -4.284 9.719 -2.451 1.00 89.50 81 LEU A N 1
ATOM 628 C CA . LEU A 1 81 ? -3.822 11.018 -2.938 1.00 89.50 81 LEU A CA 1
ATOM 629 C C . LEU A 1 81 ? -4.149 12.140 -1.933 1.00 89.50 81 LEU A C 1
ATOM 631 O O . LEU A 1 81 ? -5.171 12.083 -1.244 1.00 89.50 81 LEU A O 1
ATOM 635 N N . LEU A 1 82 ? -3.288 13.161 -1.847 1.00 75.75 82 LEU A N 1
ATOM 636 C CA . LEU A 1 82 ? -3.621 14.430 -1.188 1.00 75.75 82 LEU A CA 1
ATOM 637 C C . LEU A 1 82 ? -4.445 15.282 -2.160 1.00 75.75 82 LEU A C 1
ATOM 639 O O . LEU A 1 82 ? -4.008 15.489 -3.291 1.00 75.75 82 LEU A O 1
ATOM 643 N N . GLN A 1 83 ? -5.609 15.762 -1.725 1.00 66.06 83 GLN A N 1
ATOM 644 C CA . GLN A 1 83 ? -6.318 16.839 -2.420 1.00 66.06 83 GLN A CA 1
ATOM 645 C C . GLN A 1 83 ? -5.778 18.199 -1.994 1.00 66.06 83 GLN A C 1
ATOM 647 O O . GLN A 1 83 ? -5.491 18.351 -0.783 1.00 66.06 83 GLN A O 1
#

Radius of gyration: 24.67 Å; Cα contacts (8 Å, |Δi|>4): 79; chains: 1; bounding box: 56×52×58 Å